Protein AF-A0A210QRA8-F1 (afdb_monomer_lite)

Foldseek 3Di:
DDDDPPDDDDDPPDPPDQPFQLSVLVVVLVVCVVVCVQPDDPVHDPVVSVVVSVVSNVVSVVVVVVVVVVVVVVVVCCVVCNPVNVLVVVLVVCVVPDDPVVCVVVVRDHDDDD

pLDDT: mean 76.26, std 15.82, range [35.84, 94.44]

Secondary structure (DSSP, 8-state):
-------------------SHHHHHHHHHHHHHHTTTTS--SS--HHHHHHHHHHHHHHHHHHHHHHHHHHHHHHHHHHHHSHHHHHHHHHHHHHHHS-HHHHHHHTPPP----

Structure (mmCIF, N/CA/C/O backbone):
data_AF-A0A210QRA8-F1
#
_entry.id   AF-A0A210QRA8-F1
#
loop_
_atom_site.group_PDB
_atom_site.id
_atom_site.type_symbol
_atom_site.label_atom_id
_atom_site.label_alt_id
_atom_site.label_comp_id
_atom_site.label_asym_id
_atom_site.label_entity_id
_atom_site.label_seq_id
_atom_site.pdbx_PDB_ins_code
_atom_site.Cartn_x
_atom_site.Cartn_y
_atom_site.Cartn_z
_atom_site.occupancy
_atom_site.B_iso_or_equiv
_atom_site.auth_seq_id
_atom_site.auth_comp_id
_atom_site.auth_asym_id
_atom_site.auth_atom_id
_atom_site.pdbx_PDB_model_num
ATOM 1 N N . MET A 1 1 ? 21.641 45.064 -23.944 1.00 41.09 1 MET A N 1
ATOM 2 C CA . MET A 1 1 ? 21.526 43.769 -24.650 1.00 41.09 1 MET A CA 1
ATOM 3 C C . MET A 1 1 ? 20.972 42.785 -23.643 1.00 41.09 1 MET A C 1
ATOM 5 O O . MET A 1 1 ? 21.460 42.774 -22.524 1.00 41.09 1 MET A O 1
ATOM 9 N N . ALA A 1 2 ? 19.853 42.162 -23.998 1.00 39.09 2 ALA A N 1
ATOM 10 C CA . ALA A 1 2 ? 18.855 41.626 -23.081 1.00 39.09 2 ALA A CA 1
ATOM 11 C C . ALA A 1 2 ? 19.282 40.343 -22.353 1.00 39.09 2 ALA A C 1
ATOM 13 O O . ALA A 1 2 ? 19.938 39.482 -22.940 1.00 39.09 2 ALA A O 1
ATOM 14 N N . ASP A 1 3 ? 18.830 40.258 -21.100 1.00 47.03 3 ASP A N 1
ATOM 15 C CA . ASP A 1 3 ? 18.733 39.078 -20.246 1.00 47.03 3 ASP A CA 1
ATOM 16 C C . ASP A 1 3 ? 18.291 37.822 -21.000 1.00 47.03 3 ASP A C 1
ATOM 18 O O . ASP A 1 3 ? 17.354 37.838 -21.799 1.00 47.03 3 ASP A O 1
ATOM 22 N N . SER A 1 4 ? 18.933 36.701 -20.690 1.00 47.31 4 SER A N 1
ATOM 23 C CA . SER A 1 4 ? 18.413 35.368 -20.998 1.00 47.31 4 SER A CA 1
ATOM 24 C C . SER A 1 4 ? 18.338 34.563 -19.710 1.00 47.31 4 SER A C 1
ATOM 26 O O . SER A 1 4 ? 19.057 33.590 -19.500 1.00 47.31 4 SER A O 1
ATOM 28 N N . ASP A 1 5 ? 17.424 35.020 -18.858 1.00 50.75 5 ASP A N 1
ATOM 29 C CA . ASP A 1 5 ? 16.771 34.253 -17.805 1.00 50.75 5 ASP A CA 1
ATOM 30 C C . ASP A 1 5 ? 16.062 33.055 -18.458 1.00 50.75 5 ASP A C 1
ATOM 32 O O . ASP A 1 5 ? 14.977 33.172 -19.044 1.00 50.75 5 ASP A O 1
ATOM 36 N N . LYS A 1 6 ? 16.700 31.881 -18.436 1.00 52.69 6 LYS A N 1
ATOM 37 C CA . LYS A 1 6 ? 16.089 30.649 -18.939 1.00 52.69 6 LYS A CA 1
ATOM 38 C C . LYS A 1 6 ? 15.100 30.150 -17.888 1.00 52.69 6 LYS A C 1
ATOM 40 O O . LYS A 1 6 ? 15.434 29.351 -17.020 1.00 52.69 6 LYS A O 1
ATOM 45 N N . LYS A 1 7 ? 13.878 30.680 -17.988 1.00 45.03 7 LYS A N 1
ATOM 46 C CA . LYS A 1 7 ? 12.688 30.293 -17.229 1.00 45.03 7 LYS A CA 1
ATOM 47 C C . LYS A 1 7 ? 12.574 28.775 -17.110 1.00 45.03 7 LYS A C 1
ATOM 49 O O . LYS A 1 7 ? 12.342 28.064 -18.085 1.00 45.03 7 LYS A O 1
ATOM 54 N N . GLN A 1 8 ? 12.684 28.329 -15.870 1.00 44.91 8 GLN A N 1
ATOM 55 C CA . GLN A 1 8 ? 12.160 27.079 -15.353 1.00 44.91 8 GLN A CA 1
ATOM 56 C C . GLN A 1 8 ? 10.664 27.008 -15.699 1.00 44.91 8 GLN A C 1
ATOM 58 O O . GLN A 1 8 ? 9.881 27.842 -15.245 1.00 44.91 8 GLN A O 1
ATOM 63 N N . THR A 1 9 ? 10.265 26.075 -16.563 1.00 41.81 9 THR A N 1
ATOM 64 C CA . THR A 1 9 ? 8.850 25.842 -16.873 1.00 41.81 9 THR A CA 1
ATOM 65 C C . THR A 1 9 ? 8.214 25.038 -15.736 1.00 41.81 9 THR A C 1
ATOM 67 O O . THR A 1 9 ? 8.688 23.933 -15.456 1.00 41.81 9 THR A O 1
ATOM 70 N N . PRO A 1 10 ? 7.177 25.568 -15.067 1.00 50.12 10 PRO A N 1
ATOM 71 C CA . PRO A 1 10 ? 6.453 24.869 -14.018 1.00 50.12 10 PRO A CA 1
ATOM 72 C C . PRO A 1 10 ? 5.357 23.981 -14.627 1.00 50.12 10 PRO A C 1
ATOM 74 O O . PRO A 1 10 ? 4.685 24.399 -15.563 1.00 50.12 10 PRO A O 1
ATOM 77 N N . ASN A 1 11 ? 5.162 22.795 -14.045 1.00 50.59 11 ASN A N 1
ATOM 78 C CA . ASN A 1 11 ? 3.955 21.961 -14.123 1.00 50.59 11 ASN A CA 1
ATOM 79 C C . ASN A 1 11 ? 3.334 21.702 -15.511 1.00 50.59 11 ASN A C 1
ATOM 81 O O . ASN A 1 11 ? 2.422 22.414 -15.926 1.00 50.59 11 ASN A O 1
ATOM 85 N N . ASP A 1 12 ? 3.658 20.548 -16.100 1.00 43.56 12 ASP A N 1
ATOM 86 C CA . ASP A 1 12 ? 2.634 19.758 -16.798 1.00 43.56 12 ASP A CA 1
ATOM 87 C C . ASP A 1 12 ? 1.853 18.975 -15.737 1.00 43.56 12 ASP A C 1
ATOM 89 O O . ASP A 1 12 ? 2.198 17.857 -15.355 1.00 43.56 12 ASP A O 1
ATOM 93 N N . ALA A 1 13 ? 0.826 19.627 -15.202 1.00 49.81 13 ALA A N 1
ATOM 94 C CA . ALA A 1 13 ? -0.186 18.993 -14.382 1.00 49.81 13 ALA A CA 1
ATOM 95 C C . ALA A 1 13 ? -1.107 18.166 -15.289 1.00 49.81 13 ALA A C 1
ATOM 97 O O . ALA A 1 13 ? -1.961 18.739 -15.962 1.00 49.81 13 ALA A O 1
ATOM 98 N N . ASN A 1 14 ? -0.936 16.839 -15.296 1.00 48.41 14 ASN A N 1
ATOM 99 C CA . ASN A 1 14 ? -2.013 15.904 -15.636 1.00 48.41 14 ASN A CA 1
ATOM 100 C C . ASN A 1 14 ? -1.776 14.473 -15.094 1.00 48.41 14 ASN A C 1
ATOM 102 O O . ASN A 1 14 ? -2.005 13.511 -15.815 1.00 48.41 14 ASN A O 1
ATOM 106 N N . ASP A 1 15 ? -1.316 14.314 -13.846 1.00 50.56 15 ASP A N 1
ATOM 107 C CA . ASP A 1 15 ? -1.240 12.996 -13.175 1.00 50.56 15 ASP A CA 1
ATOM 108 C C . ASP A 1 15 ? -2.421 12.847 -12.204 1.00 50.56 15 ASP A C 1
ATOM 110 O O . ASP A 1 15 ? -2.273 12.927 -10.986 1.00 50.56 15 ASP A O 1
ATOM 114 N N . SER A 1 16 ? -3.634 12.709 -12.742 1.00 52.00 16 SER A N 1
ATOM 115 C CA . SER A 1 16 ? -4.847 12.478 -11.942 1.00 52.00 16 SER A CA 1
ATOM 116 C C . SER A 1 16 ? -5.383 11.045 -12.009 1.00 52.00 16 SER A C 1
ATOM 118 O O . SER A 1 16 ? -6.474 10.809 -11.503 1.00 52.00 16 SER A O 1
ATOM 120 N N . ASP A 1 17 ? -4.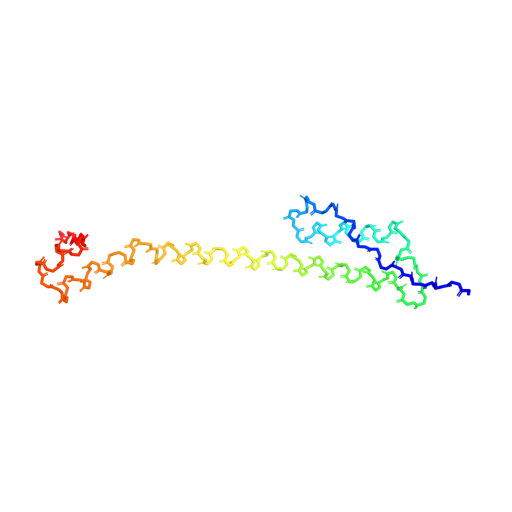649 10.090 -12.590 1.00 56.38 17 ASP A N 1
ATOM 121 C CA . ASP A 1 17 ? -5.161 8.725 -12.817 1.00 56.38 17 ASP A CA 1
ATOM 122 C C . ASP A 1 17 ? -4.212 7.578 -12.433 1.00 56.38 17 ASP A C 1
ATOM 124 O O . ASP A 1 17 ? -4.562 6.412 -12.622 1.00 56.38 17 ASP A O 1
ATOM 128 N N . GLU A 1 18 ? -3.041 7.850 -11.859 1.00 57.72 18 GLU A N 1
ATOM 129 C CA . GLU A 1 18 ? -2.125 6.777 -11.460 1.00 57.72 18 GLU A CA 1
ATOM 130 C C . GLU A 1 18 ? -2.541 6.209 -10.101 1.00 57.72 18 GLU A C 1
ATOM 132 O O . GLU A 1 18 ? -2.320 6.797 -9.040 1.00 57.72 18 GLU A O 1
ATOM 137 N N . LYS A 1 19 ? -3.211 5.055 -10.138 1.00 70.12 19 LYS A N 1
ATOM 138 C CA . LYS A 1 19 ? -3.817 4.406 -8.968 1.00 70.12 19 LYS A CA 1
ATOM 139 C C . LYS A 1 19 ? -2.787 3.634 -8.148 1.00 70.12 19 LYS A C 1
ATOM 141 O O . LYS A 1 19 ? -3.076 3.263 -7.011 1.00 70.12 19 LYS A O 1
ATOM 146 N N . SER A 1 20 ? -1.594 3.388 -8.694 1.00 81.75 20 SER A N 1
ATOM 147 C CA . SER A 1 20 ? -0.504 2.709 -7.995 1.00 81.75 20 SER A CA 1
ATOM 148 C C . SER A 1 20 ? 0.877 3.291 -8.311 1.00 81.75 20 SER A C 1
ATOM 150 O O . SER A 1 20 ? 1.133 3.797 -9.400 1.00 81.75 20 SER A O 1
ATOM 152 N N . LEU A 1 21 ? 1.812 3.150 -7.365 1.00 86.44 21 LEU A N 1
ATOM 153 C CA . LEU A 1 21 ? 3.212 3.560 -7.543 1.00 86.44 21 LEU A CA 1
ATOM 154 C C . LEU A 1 21 ? 3.900 2.826 -8.713 1.00 86.44 21 LEU A C 1
ATOM 156 O O . LEU A 1 21 ? 4.812 3.364 -9.333 1.00 86.44 21 LEU A O 1
ATOM 160 N N . GLU A 1 22 ? 3.457 1.606 -9.029 1.00 88.94 22 GLU A N 1
ATOM 161 C CA . GLU A 1 22 ? 3.954 0.831 -10.173 1.00 88.94 22 GLU A CA 1
ATOM 162 C C . GLU A 1 22 ? 3.534 1.468 -11.509 1.00 88.94 22 GLU A C 1
ATOM 164 O O . GLU A 1 22 ? 4.351 1.569 -12.429 1.00 88.94 22 GLU A O 1
ATOM 169 N N . GLU A 1 23 ? 2.289 1.950 -11.594 1.00 87.94 23 GLU A N 1
ATOM 170 C CA . GLU A 1 23 ? 1.779 2.694 -12.753 1.00 87.94 23 GLU A CA 1
ATOM 171 C C . GLU A 1 23 ? 2.549 4.003 -12.942 1.00 87.94 23 GLU A C 1
ATOM 173 O O . GLU A 1 23 ? 3.019 4.252 -14.050 1.00 87.94 23 GLU A O 1
ATOM 178 N N . PHE A 1 24 ? 2.792 4.750 -11.856 1.00 90.12 24 PHE A N 1
ATOM 179 C CA . PHE A 1 24 ? 3.604 5.975 -11.875 1.00 90.12 24 PHE A CA 1
ATOM 180 C C . PHE A 1 24 ? 4.994 5.743 -12.462 1.00 90.12 24 PHE A C 1
ATOM 182 O O . PHE A 1 24 ? 5.422 6.406 -13.409 1.00 90.12 24 PHE A O 1
ATOM 189 N N . ILE A 1 25 ? 5.718 4.756 -11.933 1.00 89.00 25 ILE A N 1
ATOM 190 C CA . ILE A 1 25 ? 7.087 4.469 -12.376 1.00 89.00 25 ILE A CA 1
ATOM 191 C C . ILE A 1 25 ? 7.094 4.040 -13.848 1.00 89.00 25 ILE A C 1
ATOM 193 O O . ILE A 1 25 ? 7.961 4.465 -14.613 1.00 89.00 25 ILE A O 1
ATOM 197 N N . THR A 1 26 ? 6.121 3.224 -14.256 1.00 90.50 26 THR A N 1
ATOM 198 C CA . THR A 1 26 ? 6.007 2.720 -15.629 1.00 90.50 26 THR A CA 1
ATOM 199 C C . THR A 1 26 ? 5.689 3.831 -16.623 1.00 90.50 26 THR A C 1
ATOM 201 O O . THR A 1 26 ? 6.371 3.941 -17.645 1.00 90.50 26 THR A O 1
ATOM 204 N N . HIS A 1 27 ? 4.708 4.678 -16.319 1.00 90.62 27 HIS A N 1
ATOM 205 C CA . HIS A 1 27 ? 4.313 5.793 -17.173 1.00 90.62 27 HIS A CA 1
ATOM 206 C C . HIS A 1 27 ? 5.458 6.796 -17.347 1.00 90.62 27 HIS A C 1
ATOM 208 O O . HIS A 1 27 ? 5.814 7.142 -18.476 1.00 90.62 27 HIS A O 1
ATOM 214 N N . HIS A 1 28 ? 6.118 7.197 -16.256 1.00 87.06 28 HIS A N 1
ATOM 215 C CA . HIS A 1 28 ? 7.238 8.138 -16.336 1.00 87.06 28 HIS A CA 1
ATOM 216 C C . HIS A 1 28 ? 8.459 7.543 -17.048 1.00 87.06 28 HIS A C 1
ATOM 218 O O . HIS A 1 28 ? 9.120 8.253 -17.808 1.00 87.06 28 HIS A O 1
ATOM 224 N N . TYR A 1 29 ? 8.737 6.248 -16.875 1.00 87.19 29 TYR A N 1
ATOM 225 C CA . TYR A 1 29 ? 9.800 5.560 -17.613 1.00 87.19 29 TYR A CA 1
ATOM 226 C C . TYR A 1 29 ? 9.530 5.543 -19.125 1.00 87.19 29 TYR A C 1
ATOM 228 O O . TYR A 1 29 ? 10.394 5.927 -19.917 1.00 87.19 29 TYR A O 1
ATOM 236 N N . GLN A 1 30 ? 8.314 5.168 -19.533 1.00 87.69 30 GLN A N 1
ATOM 237 C CA . GLN A 1 30 ? 7.909 5.154 -20.942 1.00 87.69 30 GLN A CA 1
ATOM 238 C C . GLN A 1 30 ? 7.952 6.560 -21.547 1.00 87.69 30 GLN A C 1
ATOM 240 O O . GLN A 1 30 ? 8.560 6.758 -22.598 1.00 87.69 30 GLN A O 1
ATOM 245 N N . ARG A 1 31 ? 7.432 7.561 -20.831 1.00 88.50 31 ARG A N 1
ATOM 246 C CA . ARG A 1 31 ? 7.458 8.963 -21.261 1.00 88.50 31 ARG A CA 1
ATOM 247 C C . ARG A 1 31 ? 8.884 9.498 -21.417 1.00 88.50 31 ARG A C 1
ATOM 249 O O . ARG A 1 31 ? 9.153 10.291 -22.316 1.00 88.50 31 ARG A O 1
ATOM 256 N N . GLN A 1 32 ? 9.826 9.105 -20.559 1.00 84.62 32 GLN A N 1
ATOM 257 C CA . GLN A 1 32 ? 11.234 9.503 -20.701 1.00 84.62 32 GLN A CA 1
ATOM 258 C C . GLN A 1 32 ? 11.899 8.846 -21.915 1.00 84.62 32 GLN A C 1
ATOM 260 O O . GLN A 1 32 ? 12.671 9.512 -22.609 1.00 84.62 32 GLN A O 1
ATOM 265 N N . LYS A 1 33 ? 11.552 7.587 -22.202 1.00 84.06 33 LYS A N 1
ATOM 266 C CA . LYS A 1 33 ? 12.011 6.868 -23.394 1.00 84.06 33 LYS A CA 1
ATOM 267 C C . LYS A 1 33 ? 11.486 7.503 -24.684 1.00 84.06 33 LYS A C 1
ATOM 269 O O . LYS A 1 33 ? 12.263 7.758 -25.593 1.00 84.06 33 LYS A O 1
ATOM 274 N N . GLU A 1 34 ? 10.197 7.828 -24.744 1.00 84.75 34 GLU A N 1
ATOM 275 C CA . GLU A 1 34 ? 9.569 8.481 -25.905 1.00 84.75 34 GLU A CA 1
ATOM 276 C C . GLU A 1 34 ? 10.136 9.877 -26.189 1.00 84.75 34 GLU A C 1
ATOM 278 O O . GLU A 1 34 ? 10.246 10.286 -27.342 1.00 84.75 34 GLU A O 1
ATOM 283 N N . ASN A 1 35 ? 10.545 10.601 -25.145 1.00 83.44 35 ASN A N 1
ATOM 284 C CA . ASN A 1 35 ? 11.147 11.929 -25.267 1.00 83.44 35 ASN A CA 1
ATOM 285 C C . ASN A 1 35 ? 12.646 11.906 -25.634 1.00 83.44 35 ASN A C 1
ATOM 287 O O . ASN A 1 35 ? 13.284 12.959 -25.582 1.00 83.44 35 ASN A O 1
ATOM 291 N N . GLY A 1 36 ? 13.227 10.735 -25.926 1.00 74.62 36 GLY A N 1
ATOM 292 C CA . GLY A 1 36 ? 14.653 10.580 -26.253 1.00 74.62 36 GLY A CA 1
ATOM 293 C 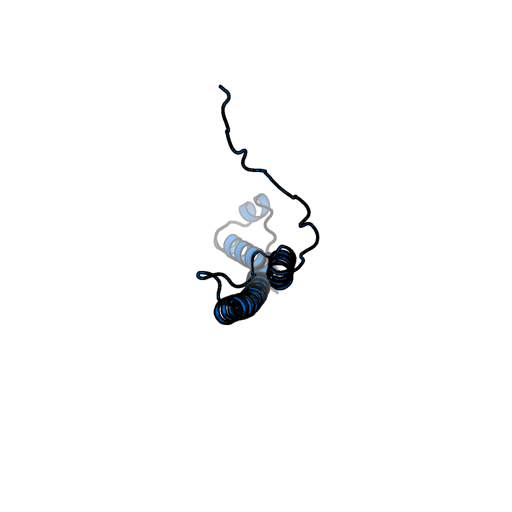C . GLY A 1 36 ? 15.599 10.886 -25.085 1.00 74.62 36 GLY A C 1
ATOM 294 O O . GLY A 1 36 ? 16.807 10.990 -25.263 1.00 74.62 36 GLY A O 1
ATOM 295 N N . LYS A 1 37 ? 15.079 11.034 -23.856 1.00 72.56 37 LYS A N 1
ATOM 296 C CA . LYS A 1 37 ? 15.904 11.293 -22.658 1.00 72.56 37 LYS A CA 1
ATOM 297 C C . LYS A 1 37 ? 16.672 10.058 -22.187 1.00 72.56 37 LYS A C 1
ATOM 299 O O . LYS A 1 37 ? 17.530 10.186 -21.322 1.00 72.56 37 LYS A O 1
ATOM 304 N N . MET A 1 38 ? 16.322 8.897 -22.733 1.00 71.06 38 MET A N 1
ATOM 305 C CA . MET A 1 38 ? 16.989 7.617 -22.512 1.00 71.06 38 MET A CA 1
ATOM 306 C C . MET A 1 38 ? 17.829 7.192 -23.720 1.00 71.06 38 MET A C 1
ATOM 308 O O . MET A 1 38 ? 18.313 6.068 -23.727 1.00 71.06 38 MET A O 1
ATOM 312 N N . ASP A 1 39 ? 17.978 8.040 -24.746 1.00 72.19 39 ASP A N 1
ATOM 313 C CA . ASP A 1 39 ? 18.871 7.720 -25.858 1.00 72.19 39 ASP A CA 1
ATOM 314 C C . ASP A 1 39 ? 20.297 7.577 -25.315 1.00 72.19 39 ASP A C 1
ATOM 316 O O . ASP A 1 39 ? 20.755 8.413 -24.527 1.00 72.19 39 ASP A O 1
ATOM 320 N N . ALA A 1 40 ? 20.982 6.503 -25.715 1.00 60.75 40 ALA A N 1
ATOM 321 C CA . ALA A 1 40 ? 22.305 6.175 -25.207 1.00 60.75 40 ALA A CA 1
ATOM 322 C C . ALA A 1 40 ? 23.270 7.361 -25.384 1.00 60.75 40 ALA A C 1
ATOM 324 O O . ALA A 1 40 ? 23.554 7.817 -26.496 1.00 60.75 40 ALA A O 1
ATOM 325 N N . THR A 1 41 ? 23.777 7.856 -24.260 1.00 66.12 41 THR A N 1
ATOM 326 C CA . THR A 1 41 ? 24.823 8.885 -24.176 1.00 66.12 41 THR A CA 1
ATOM 327 C C . THR A 1 41 ? 26.020 8.294 -23.432 1.00 66.12 41 THR A C 1
ATOM 329 O O . THR A 1 41 ? 25.926 7.191 -22.903 1.00 66.12 41 THR A O 1
ATOM 332 N N . GLU A 1 42 ? 27.150 9.004 -23.342 1.00 61.06 42 GLU A N 1
ATOM 333 C CA . GLU A 1 42 ? 28.273 8.548 -22.495 1.00 61.06 42 GLU A CA 1
ATOM 334 C C . GLU A 1 42 ? 27.860 8.311 -21.024 1.00 61.06 42 GLU A C 1
ATOM 336 O O . GLU A 1 42 ? 28.476 7.490 -20.347 1.00 61.06 42 GLU A O 1
ATOM 341 N N . ASP A 1 43 ? 26.796 8.972 -20.547 1.00 63.69 43 ASP A N 1
ATOM 342 C CA . ASP A 1 43 ? 26.327 8.906 -19.158 1.00 63.69 43 ASP A CA 1
ATOM 343 C C . ASP A 1 43 ? 25.121 7.970 -18.934 1.00 63.69 43 ASP A C 1
ATOM 345 O O . ASP A 1 43 ? 24.878 7.534 -17.800 1.00 63.69 43 ASP A O 1
ATOM 349 N N . ILE A 1 44 ? 24.356 7.659 -19.988 1.00 68.12 44 ILE A N 1
ATOM 350 C CA . ILE A 1 44 ? 23.127 6.852 -19.922 1.00 68.12 44 ILE A CA 1
ATOM 351 C C . ILE A 1 44 ? 23.345 5.551 -20.688 1.00 68.12 44 ILE A C 1
ATOM 353 O O . ILE A 1 44 ? 23.330 5.518 -21.915 1.00 68.12 44 ILE A O 1
ATOM 357 N N . ASP A 1 45 ? 23.537 4.488 -19.914 1.00 78.88 45 ASP A N 1
ATOM 358 C CA . ASP A 1 45 ? 23.637 3.107 -20.375 1.00 78.88 45 ASP A CA 1
ATOM 359 C C . ASP A 1 45 ? 22.252 2.440 -20.301 1.00 78.88 45 ASP A C 1
ATOM 361 O O . ASP A 1 45 ? 21.588 2.475 -19.255 1.00 78.88 45 ASP A O 1
ATOM 365 N N . ASP A 1 46 ? 21.811 1.842 -21.407 1.00 78.81 46 ASP A N 1
ATOM 366 C CA . ASP A 1 46 ? 20.518 1.161 -21.533 1.00 78.81 46 ASP A CA 1
ATOM 367 C C . ASP A 1 46 ? 20.371 0.040 -20.496 1.00 78.81 46 ASP A C 1
ATOM 369 O O . ASP A 1 46 ? 19.327 -0.076 -19.841 1.00 78.81 46 ASP A O 1
ATOM 373 N N . ASP A 1 47 ? 21.442 -0.727 -20.263 1.00 82.44 47 ASP A N 1
ATOM 374 C CA . ASP A 1 47 ? 21.451 -1.821 -19.291 1.00 82.44 47 ASP A CA 1
ATOM 375 C C . ASP A 1 47 ? 21.315 -1.272 -17.870 1.00 82.44 47 ASP A C 1
ATOM 377 O O . ASP A 1 47 ? 20.540 -1.773 -17.045 1.00 82.44 47 ASP A O 1
ATOM 381 N N . ARG A 1 48 ? 22.039 -0.194 -17.560 1.00 83.94 48 ARG A N 1
ATOM 382 C CA . ARG A 1 48 ? 21.942 0.489 -16.267 1.00 83.94 48 ARG A CA 1
ATOM 383 C C . ARG A 1 48 ? 20.534 1.032 -16.035 1.00 83.94 48 ARG A C 1
ATOM 385 O O . ARG A 1 48 ? 20.002 0.896 -14.932 1.00 83.94 48 ARG A O 1
ATOM 392 N N . THR A 1 49 ? 19.926 1.611 -17.060 1.00 85.12 49 THR A N 1
ATOM 393 C CA . THR A 1 49 ? 18.595 2.217 -16.991 1.00 85.12 49 THR A CA 1
ATOM 394 C C . THR A 1 49 ? 17.511 1.156 -16.800 1.00 85.12 49 THR A C 1
ATOM 396 O O . THR A 1 49 ? 16.655 1.311 -15.925 1.00 85.12 49 THR A O 1
ATOM 399 N N . SER A 1 50 ? 17.590 0.039 -17.529 1.00 85.94 50 SER A N 1
ATOM 400 C CA . SER A 1 50 ? 16.706 -1.116 -17.323 1.00 85.94 50 SER A CA 1
ATOM 401 C C . SER A 1 50 ? 16.828 -1.660 -15.898 1.00 85.94 50 SER A C 1
ATOM 403 O O . SER A 1 50 ? 15.825 -1.855 -15.217 1.00 85.94 50 SER A O 1
ATOM 405 N N . ASN A 1 51 ? 18.055 -1.804 -15.388 1.00 89.50 51 ASN A N 1
ATOM 406 C CA . ASN A 1 51 ? 18.288 -2.262 -14.017 1.00 89.50 51 ASN A CA 1
ATOM 407 C C . ASN A 1 51 ? 17.689 -1.318 -12.959 1.00 89.50 51 ASN A C 1
ATOM 409 O O . ASN A 1 51 ? 17.203 -1.777 -11.922 1.00 89.50 51 ASN A O 1
ATOM 413 N N . PHE A 1 52 ? 17.733 0.000 -13.176 1.00 89.19 52 PHE A N 1
ATOM 414 C CA . PHE A 1 52 ? 17.080 0.961 -12.282 1.00 89.19 52 PHE A CA 1
ATOM 415 C C . PHE A 1 52 ? 15.560 0.838 -12.323 1.00 89.19 52 PHE A C 1
ATOM 417 O O . PHE A 1 52 ? 14.931 0.850 -11.264 1.00 89.19 52 PHE A O 1
ATOM 424 N N . PHE A 1 53 ? 14.987 0.684 -13.516 1.00 90.94 53 PHE A N 1
ATOM 425 C CA . PHE A 1 53 ? 13.555 0.478 -13.685 1.00 90.94 53 PHE A CA 1
ATOM 426 C C . PHE A 1 53 ? 13.081 -0.793 -12.970 1.00 90.94 53 PHE A C 1
ATOM 428 O O . PHE A 1 53 ? 12.179 -0.727 -12.136 1.00 90.94 53 PHE A O 1
ATOM 435 N N . ASP A 1 54 ? 13.757 -1.923 -13.184 1.00 92.56 54 ASP A N 1
ATOM 436 C CA . ASP A 1 54 ? 13.409 -3.199 -12.548 1.00 92.56 54 ASP A CA 1
ATOM 437 C C . ASP A 1 54 ? 13.468 -3.117 -11.017 1.00 92.56 54 ASP A C 1
ATOM 439 O O . ASP A 1 54 ? 12.589 -3.624 -10.311 1.00 92.56 54 ASP A O 1
ATOM 443 N N . ARG A 1 55 ? 14.480 -2.424 -10.480 1.00 94.44 55 ARG A N 1
ATOM 444 C CA . ARG A 1 55 ? 14.585 -2.163 -9.038 1.00 94.44 55 ARG A CA 1
ATOM 445 C C . ARG A 1 55 ? 13.438 -1.298 -8.536 1.00 94.44 55 ARG A C 1
ATOM 447 O O . ARG A 1 55 ? 12.877 -1.611 -7.489 1.00 94.44 55 ARG A O 1
ATOM 454 N N . ALA A 1 56 ? 13.085 -0.243 -9.263 1.00 92.88 56 ALA A N 1
ATOM 455 C CA . ALA A 1 56 ? 11.992 0.647 -8.895 1.00 92.88 56 ALA A CA 1
ATOM 456 C C . ALA A 1 56 ? 10.643 -0.096 -8.881 1.00 92.88 56 ALA A C 1
ATOM 458 O O . ALA A 1 56 ? 9.886 0.026 -7.918 1.00 92.88 56 ALA A O 1
ATOM 459 N N . ILE A 1 57 ? 10.384 -0.956 -9.871 1.00 93.62 57 ILE A N 1
ATOM 460 C CA . ILE A 1 57 ? 9.192 -1.815 -9.907 1.00 93.62 57 ILE A CA 1
ATOM 461 C C . ILE A 1 57 ? 9.194 -2.798 -8.734 1.00 93.62 57 ILE A C 1
ATOM 463 O O . ILE A 1 57 ? 8.209 -2.887 -7.998 1.00 93.62 57 ILE A O 1
ATOM 467 N N . SER A 1 58 ? 10.301 -3.506 -8.502 1.00 94.00 58 SER A N 1
ATOM 468 C CA . SER A 1 58 ? 10.412 -4.447 -7.382 1.00 94.00 58 SER A CA 1
ATOM 469 C C . SER A 1 58 ? 10.172 -3.767 -6.031 1.00 94.00 58 SER A C 1
ATOM 471 O O . SER A 1 58 ? 9.470 -4.309 -5.174 1.00 94.00 58 SER A O 1
ATOM 473 N N . GLU A 1 59 ? 10.736 -2.577 -5.837 1.00 94.38 59 GLU A N 1
ATOM 474 C CA . GLU A 1 59 ? 10.583 -1.816 -4.603 1.00 94.38 59 GLU A CA 1
ATOM 475 C C . GLU A 1 59 ? 9.157 -1.281 -4.439 1.00 94.38 59 GLU A C 1
ATOM 477 O O . GLU A 1 59 ? 8.590 -1.401 -3.354 1.00 94.38 59 GLU A O 1
ATOM 482 N N . SER A 1 60 ? 8.517 -0.806 -5.513 1.00 92.88 60 SER A N 1
ATOM 483 C CA . SER A 1 60 ? 7.113 -0.372 -5.471 1.00 92.88 60 SER A CA 1
ATOM 484 C C . SER A 1 60 ? 6.174 -1.503 -5.035 1.00 92.88 60 SER A C 1
ATOM 486 O O . SER A 1 60 ? 5.337 -1.327 -4.147 1.00 92.88 60 SER A O 1
ATOM 488 N N . ARG A 1 61 ? 6.391 -2.719 -5.554 1.00 91.75 61 ARG A N 1
ATOM 489 C CA . ARG A 1 61 ? 5.653 -3.922 -5.146 1.00 91.75 61 ARG A CA 1
ATOM 490 C C . ARG A 1 61 ? 5.915 -4.286 -3.691 1.00 91.75 61 ARG A C 1
ATOM 492 O O . ARG A 1 61 ? 5.004 -4.741 -2.998 1.00 91.75 61 ARG A O 1
ATOM 499 N N . ARG A 1 62 ? 7.152 -4.115 -3.214 1.00 94.19 62 ARG A N 1
ATOM 500 C CA . ARG A 1 62 ? 7.506 -4.332 -1.805 1.00 94.19 62 ARG A CA 1
ATOM 501 C C . ARG A 1 62 ? 6.771 -3.342 -0.903 1.00 94.19 62 ARG A C 1
ATOM 503 O O . ARG A 1 62 ? 6.205 -3.766 0.100 1.00 94.19 62 ARG A O 1
ATOM 510 N N . MET A 1 63 ? 6.737 -2.065 -1.277 1.00 91.75 63 MET A N 1
ATOM 511 C CA . MET A 1 63 ? 6.043 -1.016 -0.530 1.00 91.75 63 MET A CA 1
ATOM 512 C C . MET A 1 63 ? 4.534 -1.258 -0.473 1.00 91.75 63 MET A C 1
ATOM 514 O O . MET A 1 63 ? 3.978 -1.230 0.621 1.00 91.75 63 MET A O 1
ATOM 518 N N . ASN A 1 64 ? 3.893 -1.593 -1.597 1.00 89.38 64 ASN A N 1
ATOM 519 C CA . ASN A 1 64 ? 2.461 -1.916 -1.620 1.00 89.38 64 ASN A CA 1
ATOM 520 C C . ASN A 1 64 ? 2.129 -3.064 -0.652 1.00 89.38 64 ASN A C 1
ATOM 522 O O . ASN A 1 64 ? 1.219 -2.947 0.162 1.00 89.38 64 ASN A O 1
ATOM 526 N N . LYS A 1 65 ? 2.947 -4.127 -0.631 1.00 91.31 65 LYS A N 1
ATOM 527 C CA . LYS A 1 65 ? 2.774 -5.231 0.330 1.00 91.31 65 LYS A CA 1
ATOM 528 C C . LYS A 1 65 ? 2.908 -4.790 1.789 1.00 91.31 65 LYS A C 1
ATOM 530 O O . LYS A 1 65 ? 2.244 -5.355 2.655 1.00 91.31 65 LYS A O 1
ATOM 535 N N . GLU A 1 66 ? 3.792 -3.844 2.099 1.00 93.31 66 GLU A N 1
ATOM 536 C CA . GLU A 1 66 ? 3.929 -3.321 3.465 1.00 93.31 66 GLU A CA 1
ATOM 537 C C . GLU A 1 66 ? 2.760 -2.411 3.863 1.00 93.31 66 GLU A C 1
ATOM 539 O O . GLU A 1 66 ? 2.351 -2.435 5.027 1.00 93.31 66 GLU A O 1
ATOM 544 N N . VAL A 1 67 ? 2.177 -1.674 2.912 1.00 90.50 67 VAL A N 1
ATOM 545 C CA . VAL A 1 67 ? 0.929 -0.925 3.127 1.00 90.50 67 VAL A CA 1
ATOM 546 C C . VAL A 1 67 ? -0.205 -1.891 3.455 1.00 90.50 67 VAL A C 1
ATOM 548 O O . VAL A 1 67 ? -0.828 -1.741 4.504 1.00 90.50 67 VAL A O 1
ATOM 551 N N . ASP A 1 68 ? -0.393 -2.941 2.652 1.00 91.75 68 ASP A N 1
ATOM 552 C CA . ASP A 1 68 ? -1.429 -3.955 2.889 1.00 91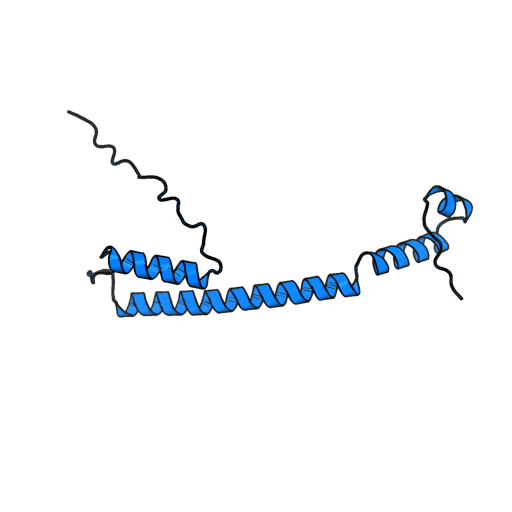.75 68 ASP A CA 1
ATOM 553 C C . ASP A 1 68 ? -1.269 -4.614 4.266 1.00 91.75 68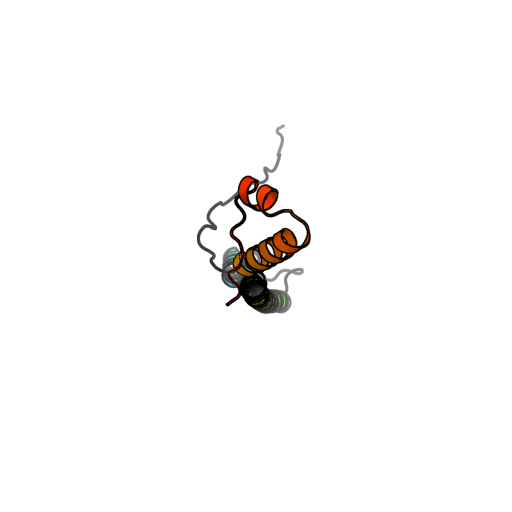 ASP A C 1
ATOM 555 O O . ASP A 1 68 ? -2.215 -4.709 5.049 1.00 91.75 68 ASP A O 1
ATOM 559 N N . LYS A 1 69 ? -0.042 -5.022 4.619 1.00 93.75 69 LYS A N 1
ATOM 560 C CA . LYS A 1 69 ? 0.257 -5.578 5.950 1.00 93.75 69 LYS A CA 1
ATOM 561 C C . LYS A 1 69 ? -0.050 -4.593 7.074 1.00 93.75 69 LYS A C 1
ATOM 563 O O . LYS A 1 69 ? -0.480 -5.014 8.147 1.00 93.75 69 LYS A O 1
ATOM 568 N N . SER A 1 70 ? 0.233 -3.311 6.871 1.00 91.62 70 SER A N 1
ATOM 569 C CA . SER A 1 70 ? -0.024 -2.275 7.872 1.00 91.62 70 SER A CA 1
ATOM 570 C C . SER A 1 70 ? -1.518 -2.040 8.043 1.00 91.62 70 SER A C 1
ATOM 572 O O . SER A 1 70 ? -1.978 -1.957 9.179 1.00 91.62 70 SER A O 1
ATOM 574 N N . GLN A 1 71 ? -2.281 -2.046 6.950 1.00 92.56 71 GLN A N 1
ATOM 575 C CA . GLN A 1 71 ? -3.734 -1.947 7.001 1.00 92.56 71 GLN A CA 1
ATOM 576 C C . GLN A 1 71 ? -4.345 -3.125 7.767 1.00 92.56 71 GLN A C 1
ATOM 578 O O . GLN A 1 71 ? -5.094 -2.912 8.712 1.00 92.56 71 GLN A O 1
ATOM 583 N N . VAL A 1 72 ? -3.917 -4.358 7.479 1.00 93.69 72 VAL A N 1
ATOM 584 C CA . VAL A 1 72 ? -4.363 -5.550 8.224 1.00 93.69 72 VAL A CA 1
ATOM 585 C C . VAL A 1 72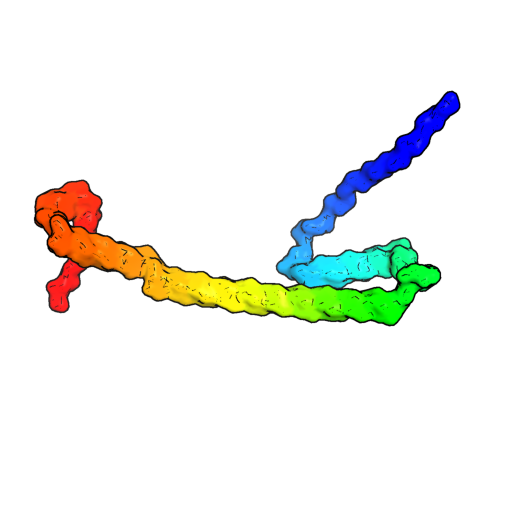 ? -4.046 -5.445 9.720 1.00 93.69 72 VAL A C 1
ATOM 587 O O . VAL A 1 72 ? -4.847 -5.858 10.559 1.00 93.69 72 VAL A O 1
ATOM 590 N N . LYS A 1 73 ? -2.882 -4.896 10.090 1.00 91.50 73 LYS A N 1
ATOM 591 C CA . LYS A 1 73 ? -2.534 -4.669 11.502 1.00 91.50 73 LYS A CA 1
ATOM 592 C C . LYS A 1 73 ? -3.432 -3.620 12.151 1.00 91.50 73 LYS A C 1
ATOM 594 O O . LYS A 1 73 ? -3.812 -3.815 13.301 1.00 91.50 73 LYS A O 1
ATOM 599 N N . LEU A 1 74 ? -3.752 -2.536 11.445 1.00 87.56 74 LEU A N 1
ATOM 600 C CA . LEU A 1 74 ? -4.665 -1.503 11.934 1.00 87.56 74 LEU A CA 1
ATOM 601 C C . LEU A 1 74 ? -6.074 -2.057 12.124 1.00 87.56 74 LEU A C 1
ATOM 603 O O . LEU A 1 74 ? -6.638 -1.866 13.195 1.00 87.56 74 LEU A O 1
ATOM 607 N N . ASP A 1 75 ? -6.590 -2.806 11.150 1.00 88.12 75 ASP A N 1
ATOM 608 C CA . ASP A 1 75 ? -7.914 -3.430 11.226 1.00 88.12 75 ASP A CA 1
ATOM 609 C C . ASP A 1 75 ? -7.980 -4.428 12.389 1.00 88.12 75 ASP A C 1
ATOM 611 O O . ASP A 1 75 ? -8.947 -4.472 13.151 1.00 88.12 75 ASP A O 1
ATOM 615 N N . LYS A 1 76 ? -6.908 -5.206 12.582 1.00 87.56 76 LYS A N 1
ATOM 616 C CA . LYS A 1 76 ? -6.786 -6.112 13.725 1.00 87.56 76 LYS A CA 1
ATOM 617 C C . LYS A 1 76 ? -6.750 -5.347 15.045 1.00 87.56 76 LYS A C 1
ATOM 619 O O . LYS A 1 76 ? -7.453 -5.727 15.973 1.00 87.56 76 LYS A O 1
ATOM 624 N N . LEU A 1 77 ? -5.972 -4.271 15.139 1.00 84.88 77 LEU A N 1
ATOM 625 C CA . LEU A 1 77 ? -5.896 -3.455 16.349 1.00 84.88 77 LEU A CA 1
ATOM 626 C C . LEU A 1 77 ? -7.237 -2.772 16.646 1.00 84.88 77 LEU A C 1
ATOM 628 O O . LEU A 1 77 ? -7.648 -2.722 17.802 1.00 84.88 77 LEU A O 1
ATOM 632 N N . SER A 1 78 ? -7.949 -2.294 15.623 1.00 83.62 78 SER A N 1
ATOM 633 C CA . SER A 1 78 ? -9.280 -1.713 15.795 1.00 83.62 78 SER A CA 1
ATOM 634 C C . SER A 1 78 ? -10.320 -2.760 16.177 1.00 83.62 78 SER A C 1
ATOM 636 O O . SER A 1 78 ? -11.232 -2.446 16.927 1.00 83.62 78 SER A O 1
ATOM 638 N N . ALA A 1 79 ? -10.204 -4.000 15.702 1.00 82.94 79 ALA A N 1
ATOM 639 C CA . ALA A 1 79 ? -11.059 -5.091 16.164 1.00 82.94 79 ALA A CA 1
ATOM 640 C C . ALA A 1 79 ? -10.729 -5.488 17.614 1.00 82.94 79 ALA A C 1
ATOM 642 O O . ALA A 1 79 ? -11.624 -5.715 18.421 1.00 82.94 79 ALA A O 1
ATOM 643 N N . GLU A 1 80 ? -9.442 -5.544 17.963 1.00 80.12 80 GLU A N 1
ATOM 644 C CA . GLU A 1 80 ? -8.980 -5.984 19.280 1.00 80.12 80 GLU A CA 1
ATOM 645 C C . GLU A 1 80 ? -9.113 -4.934 20.375 1.00 80.12 80 GLU A C 1
ATOM 647 O O . GLU A 1 80 ? -9.181 -5.326 21.534 1.00 80.12 80 GLU A O 1
ATOM 652 N N . PHE A 1 81 ? -9.091 -3.641 20.052 1.00 76.00 81 PHE A N 1
ATOM 653 C CA . PHE A 1 81 ? -9.085 -2.527 21.012 1.00 76.00 81 PHE A CA 1
ATOM 654 C C . PHE A 1 81 ? -9.980 -1.370 20.568 1.00 76.00 81 PHE A C 1
ATOM 656 O O . PHE A 1 81 ? -9.804 -0.237 21.014 1.00 76.00 81 PHE A O 1
ATOM 663 N N . GLY A 1 82 ? -10.916 -1.633 19.659 1.00 78.88 82 GLY A N 1
ATOM 664 C CA . GLY A 1 82 ? -11.852 -0.634 19.165 1.00 78.88 82 GLY A CA 1
ATOM 665 C C . GLY A 1 82 ? -12.720 -0.036 20.262 1.00 78.88 82 GLY A C 1
ATOM 666 O O . GLY A 1 82 ? -12.627 -0.390 21.442 1.00 78.88 82 GLY A O 1
ATOM 667 N N . ALA A 1 83 ? -13.604 0.866 19.836 1.00 72.19 83 ALA A N 1
ATOM 668 C CA . ALA A 1 83 ? -14.478 1.628 20.721 1.00 72.19 83 ALA A CA 1
ATOM 669 C C . ALA A 1 83 ? -15.153 0.745 21.781 1.00 72.19 83 ALA A C 1
ATOM 671 O O . ALA A 1 83 ? -15.149 1.109 22.945 1.00 72.19 83 ALA A O 1
ATOM 672 N N . GLU A 1 84 ? -15.614 -0.451 21.415 1.00 75.00 84 GLU A N 1
ATOM 673 C CA . GLU A 1 84 ? -16.284 -1.380 22.327 1.00 75.00 84 GLU A CA 1
ATOM 674 C C . GLU A 1 84 ? -15.423 -1.812 23.524 1.00 75.00 84 GLU A C 1
ATOM 676 O O . GLU A 1 84 ? -15.877 -1.713 24.661 1.00 75.00 84 GLU A O 1
ATOM 681 N N . ARG A 1 85 ? -14.164 -2.225 23.321 1.00 78.75 85 ARG A N 1
ATOM 682 C CA . ARG A 1 85 ? -13.294 -2.617 24.445 1.00 78.75 85 ARG A CA 1
ATOM 683 C C . ARG A 1 85 ? -12.857 -1.436 25.289 1.00 78.75 85 ARG A C 1
ATOM 685 O O . ARG A 1 85 ? -12.722 -1.585 26.499 1.00 78.75 85 ARG A O 1
ATOM 692 N N . ILE A 1 86 ? -12.621 -0.283 24.665 1.00 76.38 86 ILE A N 1
ATOM 693 C CA . ILE A 1 86 ? -12.305 0.940 25.406 1.00 76.38 86 ILE A CA 1
ATOM 694 C C . ILE A 1 86 ? -13.512 1.348 26.253 1.00 76.38 86 ILE A C 1
ATOM 696 O O . ILE A 1 86 ? -13.342 1.661 27.425 1.00 76.38 86 ILE A O 1
ATOM 700 N N . THR A 1 87 ? -14.724 1.282 25.702 1.00 78.81 87 THR A N 1
ATOM 701 C CA . THR A 1 87 ? -15.967 1.563 26.426 1.00 78.81 87 THR A CA 1
ATOM 702 C C . THR A 1 87 ? -16.207 0.554 27.547 1.00 78.81 87 THR A C 1
ATOM 704 O O . T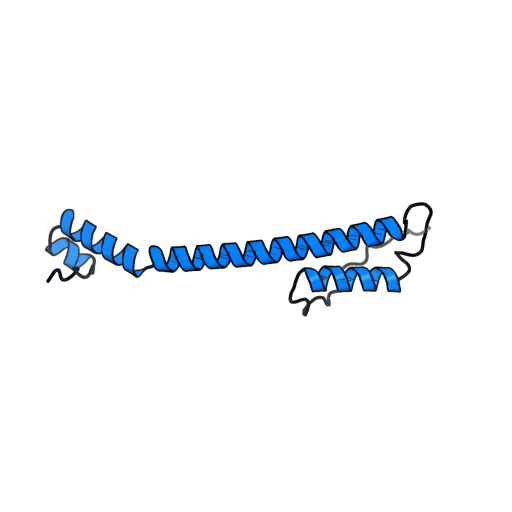HR A 1 87 ? -16.530 0.970 28.655 1.00 78.81 87 THR A O 1
ATOM 707 N N . ALA A 1 88 ? -15.992 -0.743 27.307 1.00 82.25 88 ALA A N 1
ATOM 708 C CA . ALA A 1 88 ? -16.113 -1.775 28.335 1.00 82.25 88 ALA A CA 1
ATOM 709 C C . ALA A 1 88 ? -15.118 -1.544 29.481 1.00 82.25 88 ALA A C 1
ATOM 711 O O . ALA A 1 88 ? -15.516 -1.496 30.640 1.00 82.25 88 ALA A O 1
ATOM 712 N N . TRP A 1 89 ? -13.846 -1.289 29.162 1.00 81.38 89 TRP A N 1
ATOM 713 C CA . TRP A 1 89 ? -12.825 -0.985 30.164 1.00 81.38 89 TRP A CA 1
ATOM 714 C C . TRP A 1 89 ? -13.126 0.306 30.942 1.00 81.38 89 TRP A C 1
ATOM 716 O O . TRP A 1 89 ? -12.960 0.352 32.159 1.00 81.38 89 TRP A O 1
ATOM 726 N N . GLN A 1 90 ? -13.602 1.354 30.264 1.00 82.44 90 GLN A N 1
ATOM 727 C CA . GLN A 1 90 ? -14.019 2.599 30.916 1.00 82.44 90 GLN A CA 1
ATOM 728 C C . GLN A 1 90 ? -15.201 2.380 31.863 1.00 82.44 90 GLN A C 1
ATOM 730 O O . GLN A 1 90 ? -15.205 2.946 32.954 1.00 82.44 90 GLN A O 1
ATOM 735 N N . ALA A 1 91 ? -16.178 1.562 31.472 1.00 82.56 91 ALA A N 1
ATOM 736 C CA . ALA A 1 91 ? -17.318 1.224 32.315 1.00 82.56 91 ALA A CA 1
ATOM 737 C C . ALA A 1 91 ? -16.903 0.381 33.532 1.00 82.56 91 ALA A C 1
ATOM 739 O O . ALA A 1 91 ? -17.312 0.692 34.650 1.00 82.56 91 ALA A O 1
ATOM 740 N N . GLU A 1 92 ? -16.036 -0.619 33.341 1.00 82.75 92 GLU A N 1
ATOM 741 C CA . GLU A 1 92 ? -15.467 -1.432 34.426 1.00 82.75 92 GLU A CA 1
ATOM 742 C C . GLU A 1 92 ? -14.687 -0.569 35.429 1.00 82.75 92 GLU A C 1
ATOM 744 O O . GLU A 1 92 ? -14.930 -0.635 36.634 1.00 82.75 92 GLU A O 1
ATOM 749 N N . HIS A 1 93 ? -13.795 0.300 34.947 1.00 83.25 93 HIS A N 1
ATOM 750 C CA . HIS A 1 93 ? -13.005 1.172 35.816 1.00 83.25 93 HIS A CA 1
ATOM 751 C C . HIS A 1 93 ? -13.863 2.226 36.531 1.00 83.25 93 HIS A C 1
ATOM 753 O O . HIS A 1 93 ? -13.642 2.523 37.707 1.00 83.25 93 HIS A O 1
ATOM 759 N N . ALA A 1 94 ? -14.871 2.781 35.849 1.00 83.94 94 ALA A N 1
ATOM 760 C CA . ALA A 1 94 ? -15.823 3.699 36.464 1.00 83.94 94 ALA A CA 1
ATOM 761 C C . ALA A 1 94 ? -16.598 3.025 37.605 1.00 83.94 94 ALA A C 1
ATOM 763 O O . ALA A 1 94 ? -16.787 3.651 38.643 1.00 83.94 94 ALA A O 1
ATOM 764 N N . ALA A 1 95 ? -16.991 1.757 37.449 1.00 83.31 95 ALA A N 1
ATOM 765 C CA . ALA A 1 95 ? -17.663 0.994 38.499 1.00 83.31 95 ALA A CA 1
ATOM 766 C C . ALA A 1 95 ? -16.770 0.726 39.726 1.00 83.31 95 ALA A C 1
ATOM 768 O O . ALA A 1 95 ? -17.282 0.633 40.840 1.00 83.31 95 ALA A O 1
ATOM 769 N N . GLU A 1 96 ? -15.451 0.622 39.541 1.00 83.81 96 GLU A N 1
ATOM 770 C CA . GLU A 1 96 ? -14.492 0.410 40.633 1.00 83.81 96 GLU A CA 1
ATOM 771 C C . GLU A 1 96 ? -14.179 1.700 41.412 1.00 83.81 96 GLU A C 1
ATOM 773 O O . GLU A 1 96 ? -14.038 1.673 42.636 1.00 83.81 96 GLU A O 1
ATOM 778 N N . VAL A 1 97 ? -14.061 2.836 40.716 1.00 85.94 97 VAL A N 1
ATOM 779 C CA . VAL A 1 97 ? -13.525 4.081 41.300 1.00 85.94 97 VAL A CA 1
ATOM 780 C C . VAL A 1 97 ? -14.610 5.091 41.676 1.00 85.94 97 VAL A C 1
ATOM 782 O O . VAL A 1 97 ? -14.410 5.896 42.589 1.00 85.94 97 VAL A O 1
ATOM 785 N N . LEU A 1 98 ? -15.750 5.087 40.985 1.00 84.06 98 LEU A N 1
ATOM 786 C CA . LEU A 1 98 ? -16.796 6.089 41.170 1.00 84.06 98 LEU A CA 1
ATOM 787 C C . LEU A 1 98 ? -17.960 5.550 41.995 1.00 84.06 98 LEU A C 1
ATOM 789 O O . LEU A 1 98 ? -18.320 4.376 41.939 1.00 84.06 98 LEU A O 1
ATOM 793 N N . THR A 1 99 ? -18.614 6.446 42.734 1.00 83.50 99 THR A N 1
ATOM 794 C CA . THR A 1 99 ? -19.887 6.103 43.368 1.00 83.50 99 THR A CA 1
ATOM 795 C C . THR A 1 99 ? -20.999 6.009 42.317 1.00 83.50 99 THR A C 1
ATOM 797 O O . THR A 1 99 ? -20.946 6.696 41.291 1.00 83.50 99 THR A O 1
ATOM 800 N N . PRO A 1 100 ? -22.073 5.238 42.568 1.00 77.12 100 PRO A N 1
ATOM 801 C CA . PRO A 1 100 ? -23.181 5.100 41.620 1.00 77.12 100 PRO A CA 1
ATOM 802 C C . PRO A 1 100 ? -23.802 6.439 41.188 1.00 77.12 100 PRO A C 1
ATOM 804 O O . PRO A 1 100 ? -24.212 6.603 40.040 1.00 77.12 100 PRO A O 1
ATOM 807 N N . GLN A 1 101 ? -23.834 7.433 42.084 1.00 75.75 101 GLN A N 1
ATOM 808 C CA . GLN A 1 101 ? -24.327 8.776 41.771 1.00 75.75 101 GLN A CA 1
ATOM 809 C C . GLN A 1 101 ? -23.403 9.528 40.799 1.00 75.75 101 GLN A C 1
ATOM 811 O O . GLN A 1 101 ? -23.885 10.289 39.965 1.00 75.75 101 GLN A O 1
ATOM 816 N N . GLN A 1 102 ? -22.087 9.317 40.886 1.00 78.44 102 GLN A N 1
ATOM 817 C CA . GLN A 1 102 ? -21.102 9.934 39.992 1.00 78.44 102 GLN A CA 1
ATOM 818 C C . GLN A 1 102 ? -21.132 9.299 38.597 1.00 78.44 102 GLN A C 1
ATOM 820 O O . GLN A 1 102 ? -21.076 10.020 37.603 1.00 78.44 102 GLN A O 1
ATOM 825 N N . ILE A 1 103 ? -21.319 7.978 38.518 1.00 77.31 103 ILE A N 1
ATOM 826 C CA . ILE A 1 103 ? -21.497 7.246 37.253 1.00 77.31 103 ILE A CA 1
ATOM 827 C C . ILE A 1 103 ? -22.724 7.774 36.490 1.00 77.31 103 ILE A C 1
ATOM 829 O O . ILE A 1 103 ? -22.632 8.075 35.299 1.00 77.31 103 ILE A O 1
ATOM 833 N N . ALA A 1 104 ? -23.847 7.983 37.191 1.00 75.31 104 ALA A N 1
ATOM 834 C CA . ALA A 1 104 ? -25.083 8.505 36.604 1.00 75.31 104 ALA A CA 1
ATOM 835 C C . ALA A 1 104 ? -24.943 9.939 36.054 1.00 75.31 104 ALA A C 1
ATOM 837 O O . ALA A 1 104 ? -25.503 10.252 35.005 1.00 75.31 104 ALA A O 1
ATOM 838 N N . VAL A 1 105 ? -24.177 10.807 36.727 1.00 80.88 105 VAL A N 1
ATOM 839 C CA . VAL A 1 105 ? -23.909 12.183 36.260 1.00 80.88 105 VAL A CA 1
ATOM 840 C C . VAL A 1 105 ? -23.002 12.193 35.027 1.00 80.88 105 VAL A C 1
ATOM 842 O O . VAL A 1 105 ? -23.164 13.044 34.155 1.00 80.88 105 VAL A O 1
ATOM 845 N N . MET A 1 106 ? -22.067 11.245 34.933 1.00 73.31 106 MET A N 1
ATOM 846 C CA . MET A 1 106 ? -21.148 11.128 33.796 1.00 73.31 106 MET A CA 1
ATOM 847 C C . MET A 1 106 ? -21.760 10.417 32.580 1.00 73.31 106 MET A C 1
ATOM 849 O O . MET A 1 106 ? -21.129 10.379 31.527 1.00 73.31 106 MET A O 1
ATOM 853 N N . GLY A 1 107 ? -22.979 9.875 32.697 1.00 73.19 107 GLY A N 1
ATOM 854 C CA . GLY A 1 107 ? -23.675 9.209 31.591 1.00 73.19 107 GLY A CA 1
ATOM 855 C C . GLY A 1 107 ? -23.011 7.908 31.124 1.00 73.19 107 GLY A C 1
ATOM 856 O O . GLY A 1 107 ? -23.251 7.475 29.998 1.00 73.19 107 GLY A O 1
ATOM 857 N N . ILE A 1 108 ? -22.177 7.290 31.967 1.00 72.56 108 ILE A N 1
ATOM 858 C CA . ILE A 1 108 ? -21.513 6.013 31.679 1.00 72.56 108 ILE A CA 1
ATOM 859 C C . ILE A 1 108 ? -22.525 4.891 31.937 1.00 72.56 108 ILE A C 1
ATOM 861 O O . ILE A 1 108 ? -23.072 4.789 33.035 1.00 72.56 108 ILE A O 1
ATOM 865 N N . GLN A 1 109 ? -22.808 4.069 30.923 1.00 65.38 109 GLN A N 1
ATOM 866 C CA . GLN A 1 109 ? -23.701 2.917 31.072 1.00 65.38 109 GLN A CA 1
ATOM 867 C C . GLN A 1 109 ? -22.985 1.822 31.884 1.00 65.38 109 GLN A C 1
ATOM 869 O O . GLN A 1 109 ? -21.854 1.475 31.533 1.00 65.38 109 GLN A O 1
ATOM 874 N N . PRO A 1 110 ? -23.593 1.285 32.956 1.00 59.16 110 PRO A N 1
ATOM 875 C CA . PRO A 1 110 ? -23.015 0.165 33.690 1.00 59.16 110 PRO A CA 1
ATOM 876 C C . PRO A 1 110 ? -22.963 -1.076 32.789 1.00 59.16 110 PRO A C 1
ATOM 878 O O . PRO A 1 110 ? -23.890 -1.333 32.021 1.00 59.16 110 PRO A O 1
ATOM 881 N N . THR A 1 111 ? -21.882 -1.849 32.871 1.00 60.16 111 THR A N 1
ATOM 882 C CA . THR A 1 111 ? -21.820 -3.166 32.233 1.00 60.16 111 THR A CA 1
ATOM 883 C C . THR A 1 111 ? -22.673 -4.133 33.055 1.00 60.16 111 THR A C 1
ATOM 885 O O . THR A 1 111 ? -22.334 -4.463 34.192 1.00 60.16 111 THR A O 1
ATOM 888 N N . ASP A 1 112 ? -23.814 -4.557 32.504 1.00 51.38 112 ASP A N 1
ATOM 889 C CA . ASP A 1 112 ? -24.657 -5.592 33.108 1.00 51.38 112 ASP A CA 1
ATOM 890 C C . ASP A 1 112 ? -23.856 -6.898 33.187 1.00 51.38 112 ASP A C 1
ATOM 892 O O . ASP A 1 112 ? -23.672 -7.617 32.204 1.00 51.38 112 ASP A O 1
ATOM 896 N N . THR A 1 113 ? -23.351 -7.198 34.378 1.00 49.59 113 THR A N 1
ATOM 897 C CA . THR A 1 113 ? -22.812 -8.511 34.723 1.00 49.59 113 THR A CA 1
ATOM 898 C C . THR A 1 113 ? -23.990 -9.393 35.144 1.00 49.59 113 THR A C 1
ATOM 900 O O . THR A 1 113 ? -24.549 -9.222 36.226 1.00 49.59 113 THR A O 1
ATOM 903 N N . SER A 1 114 ? -24.419 -10.293 34.250 1.00 35.84 114 SER A N 1
ATOM 904 C CA . SER A 1 114 ? -25.254 -11.463 34.586 1.00 35.84 114 SER A CA 1
ATOM 905 C C . SER A 1 114 ? -24.389 -12.695 34.800 1.00 35.84 114 SER A C 1
ATOM 907 O O . SER A 1 114 ? -23.404 -12.851 34.045 1.00 35.84 114 SER A O 1
#

Organism: Mizuhopecten yessoensis (NCBI:txid6573)

Sequence (114 aa):
MADSDKKQTPNDANDSDEKSLEEFITHHYQRQKENGKMDATEDIDDDRTSNFFDRAISESRRMNKEVDKSQVKLDKLSAEFGAERITAWQAEHAAEVLTPQQIAVMGIQPTDTS

Radius of gyration: 29.03 Å; chains: 1; bounding box: 54×55×70 Å